Protein AF-A0A7W6BIZ6-F1 (afdb_monomer_lite)

Organism: NCBI:txid870476

pLDDT: mean 84.57, std 15.05, range [41.12, 96.94]

Foldseek 3Di:
DDDDPPPPDDLVVQLVVLLVVLLVVLLVVLLVVLLVVLCVVCPPPQKDFLVNLLVVLLVSLLVSLLCLQQVVLVVLLVCVLVVNHAFDAADPDDADPDSNRRSNVRSVVRSCVLSVVSNVVSVVVVDGIDGSVVSSVVSSVSSSVSSNVRNSVSSNNSSNDDDDPPPPPPD

Radius of gyration: 20.03 Å; chains: 1; bounding box: 59×44×64 Å

Sequence (171 aa):
MNGSGFDRPSATARACSYILRETAISMVINMAITAGFYWLAFGGLPEVSAQGLGRDCIPQSFMIALMSAWIPSLIARKNIGKGTTPPARPKAFRVPSNLFLRALTIALPAMVLFTGLAVGMLTLIGQPAFAFATGLALKLAFGALVAACVTPLALWIALSGPRGKRTETHV

Structure (mmCIF, N/CA/C/O backbone):
data_AF-A0A7W6BIZ6-F1
#
_entry.id   AF-A0A7W6BIZ6-F1
#
loop_
_atom_site.group_PDB
_atom_site.id
_atom_site.type_symbol
_atom_site.label_atom_id
_atom_site.label_alt_id
_atom_site.label_comp_id
_atom_site.label_asym_id
_atom_site.label_entity_id
_atom_site.label_seq_id
_atom_site.pdbx_PDB_ins_code
_atom_site.Cartn_x
_atom_site.Cartn_y
_atom_site.Cartn_z
_atom_site.occupancy
_atom_site.B_iso_or_equiv
_atom_site.auth_seq_id
_atom_site.auth_comp_id
_atom_site.auth_asym_id
_atom_site.auth_atom_id
_atom_site.pdbx_PDB_model_num
ATOM 1 N N . MET A 1 1 ? -16.197 -30.315 40.999 1.00 49.47 1 MET A N 1
ATOM 2 C CA . MET A 1 1 ? -15.043 -29.956 40.147 1.00 49.47 1 MET A CA 1
ATOM 3 C C . MET A 1 1 ? -15.550 -29.839 38.712 1.00 49.47 1 MET A C 1
ATOM 5 O O . MET A 1 1 ? -15.638 -30.844 38.030 1.00 49.47 1 MET A O 1
ATOM 9 N N . ASN A 1 2 ? -15.960 -28.637 38.294 1.00 44.19 2 ASN A N 1
ATOM 10 C CA . ASN A 1 2 ? -16.308 -28.293 36.905 1.00 44.19 2 ASN A CA 1
ATOM 11 C C . ASN A 1 2 ? -15.209 -27.317 36.458 1.00 44.19 2 ASN A C 1
ATOM 13 O O . ASN A 1 2 ? -14.957 -26.352 37.167 1.00 44.19 2 ASN A O 1
ATOM 17 N N . GLY A 1 3 ? -14.434 -27.521 35.400 1.00 48.44 3 GLY A N 1
ATOM 18 C CA . GLY A 1 3 ? -14.806 -28.044 34.093 1.00 48.44 3 GLY A CA 1
ATOM 19 C C . GLY A 1 3 ? -14.474 -26.939 33.086 1.00 48.44 3 GLY A C 1
ATOM 20 O O . GLY A 1 3 ? -15.282 -26.044 32.870 1.00 48.44 3 GLY A O 1
ATOM 21 N N . SER A 1 4 ? -13.239 -26.968 32.570 1.00 51.22 4 SER A N 1
ATOM 22 C CA . SER A 1 4 ? -12.741 -26.209 31.410 1.00 51.22 4 SER A CA 1
ATOM 23 C C . SER A 1 4 ? -13.091 -24.713 31.349 1.00 51.22 4 SER A C 1
ATOM 25 O O . SER A 1 4 ? -13.880 -24.272 30.511 1.00 51.22 4 SER A O 1
ATOM 27 N N . GLY A 1 5 ? -12.403 -23.904 32.157 1.00 49.66 5 GLY A N 1
ATOM 28 C CA . GLY A 1 5 ? -12.141 -22.509 31.808 1.00 49.66 5 GLY A CA 1
ATOM 29 C C . GLY A 1 5 ? -11.185 -22.467 30.617 1.00 49.66 5 GLY A C 1
ATOM 30 O O . GLY A 1 5 ? -9.999 -22.234 30.792 1.00 49.66 5 GLY A O 1
ATOM 31 N N . PHE A 1 6 ? -11.679 -22.786 29.418 1.00 57.41 6 PHE A N 1
ATOM 32 C CA . PHE A 1 6 ? -10.916 -22.626 28.186 1.00 57.41 6 PHE A CA 1
ATOM 33 C C . PHE A 1 6 ? -10.554 -21.144 28.073 1.00 57.41 6 PHE A C 1
ATOM 35 O O . PHE A 1 6 ? -11.448 -20.301 27.941 1.00 57.41 6 PHE A O 1
ATOM 42 N N . ASP A 1 7 ? -9.260 -20.854 28.212 1.00 59.81 7 ASP A N 1
ATOM 43 C CA . ASP A 1 7 ? -8.647 -19.531 28.164 1.00 59.81 7 ASP A CA 1
ATOM 44 C C . ASP A 1 7 ? -9.193 -18.740 26.977 1.00 59.81 7 ASP A C 1
ATOM 46 O O . ASP A 1 7 ? -8.748 -18.873 25.834 1.00 59.81 7 ASP A O 1
ATOM 50 N N . ARG A 1 8 ? -10.201 -17.898 27.226 1.00 64.62 8 ARG A N 1
ATOM 51 C CA . ARG A 1 8 ? -10.650 -16.957 26.207 1.00 64.62 8 ARG A CA 1
ATOM 52 C C . ARG A 1 8 ? -9.480 -16.005 25.980 1.00 64.62 8 ARG A C 1
ATOM 54 O O . ARG A 1 8 ? -9.102 -15.313 26.928 1.00 64.62 8 ARG A O 1
ATOM 61 N N . PRO A 1 9 ? -8.929 -15.915 24.756 1.00 67.06 9 PRO A N 1
ATOM 62 C CA . PRO A 1 9 ? -7.793 -15.049 24.500 1.00 67.06 9 PRO A CA 1
ATOM 63 C C . PRO A 1 9 ? -8.097 -13.625 24.971 1.00 67.06 9 PRO A C 1
ATOM 65 O O . PRO A 1 9 ? -9.207 -13.095 24.779 1.00 67.06 9 PRO A O 1
ATOM 68 N N . SER A 1 10 ? -7.100 -13.012 25.612 1.00 75.75 10 SER A N 1
ATOM 69 C CA . SER A 1 10 ? -7.191 -11.650 26.136 1.00 75.75 10 SER A CA 1
ATOM 70 C C . SER A 1 10 ? -7.690 -10.686 25.048 1.00 75.75 10 SER A C 1
ATOM 72 O O . SER A 1 10 ? -7.520 -10.924 23.848 1.00 75.75 10 SER A O 1
ATOM 74 N N . ALA A 1 11 ? -8.352 -9.590 25.435 1.00 71.62 11 ALA A N 1
ATOM 75 C CA . ALA A 1 11 ? -8.895 -8.624 24.470 1.00 71.62 11 ALA A CA 1
ATOM 76 C C . ALA A 1 11 ? -7.826 -8.132 23.469 1.00 71.62 11 ALA A C 1
ATOM 78 O O . ALA A 1 11 ? -8.117 -7.956 22.288 1.00 71.62 11 ALA A O 1
ATOM 79 N N . THR A 1 12 ? -6.578 -8.012 23.929 1.00 72.94 12 THR A N 1
ATOM 80 C CA . THR A 1 12 ? -5.407 -7.685 23.110 1.00 72.94 12 THR A CA 1
ATOM 81 C C . THR A 1 12 ? -5.085 -8.776 22.086 1.00 72.94 12 THR A C 1
ATOM 83 O O . THR A 1 12 ? -4.909 -8.465 20.914 1.00 72.94 12 THR A O 1
ATOM 86 N N . ALA A 1 13 ? -5.067 -10.054 22.481 1.00 78.56 13 ALA A N 1
ATOM 87 C CA . ALA A 1 13 ? -4.792 -11.165 21.565 1.00 78.56 13 ALA A CA 1
ATOM 88 C C . ALA A 1 13 ? -5.856 -11.282 20.455 1.00 78.56 13 ALA A C 1
ATOM 90 O O . ALA A 1 13 ? -5.530 -11.525 19.289 1.00 78.56 13 ALA A O 1
ATOM 91 N N . ARG A 1 14 ? -7.128 -11.025 20.793 1.00 80.69 14 ARG A N 1
ATOM 92 C CA . ARG A 1 14 ? -8.225 -10.952 19.812 1.00 80.69 14 ARG A CA 1
ATOM 93 C C . ARG A 1 14 ? -8.070 -9.772 18.850 1.00 80.69 14 ARG A C 1
ATOM 95 O O . ARG A 1 14 ? -8.290 -9.944 17.654 1.00 80.69 14 ARG A O 1
ATOM 102 N N . ALA A 1 15 ? -7.655 -8.604 19.344 1.00 79.88 15 ALA A N 1
ATOM 103 C CA . ALA A 1 15 ? -7.378 -7.440 18.503 1.00 79.88 15 ALA A CA 1
ATOM 104 C C . ALA A 1 15 ? -6.192 -7.682 17.553 1.00 79.88 15 ALA A C 1
ATOM 106 O O . ALA A 1 15 ? -6.307 -7.395 16.366 1.00 79.88 15 ALA A O 1
ATOM 107 N N . CYS A 1 16 ? -5.093 -8.277 18.029 1.00 85.44 16 CYS A N 1
ATOM 108 C CA . CYS A 1 16 ? -3.948 -8.625 17.181 1.00 85.44 16 CYS A CA 1
ATOM 109 C C . CYS A 1 16 ? -4.332 -9.620 16.081 1.00 85.44 16 CYS A C 1
ATOM 111 O O . CYS A 1 16 ? -4.015 -9.395 14.917 1.00 85.44 16 CYS A O 1
ATOM 113 N N . SER A 1 17 ? -5.069 -10.681 16.427 1.00 86.69 17 SER A N 1
ATOM 114 C CA . SER A 1 17 ? -5.524 -11.682 15.450 1.00 86.69 17 SER A CA 1
ATOM 115 C C . SER A 1 17 ? -6.433 -11.060 14.384 1.00 86.69 17 SER A C 1
ATOM 117 O O . SER A 1 17 ? -6.300 -11.355 13.198 1.00 86.69 17 SER A O 1
ATOM 119 N N . TYR A 1 18 ? -7.322 -10.148 14.793 1.00 87.19 18 TYR A N 1
ATOM 120 C CA . TYR A 1 18 ? -8.152 -9.372 13.873 1.00 87.19 18 TYR A CA 1
ATOM 121 C C . TYR A 1 18 ? -7.304 -8.494 12.943 1.00 87.19 18 TYR A C 1
ATOM 123 O O . TYR A 1 18 ? -7.493 -8.532 11.731 1.00 87.19 18 TYR A O 1
ATOM 131 N N . ILE A 1 19 ? -6.337 -7.749 13.488 1.00 89.38 19 ILE A N 1
ATOM 132 C CA . ILE A 1 19 ? -5.452 -6.880 12.703 1.00 89.38 19 ILE A CA 1
ATOM 133 C C . ILE A 1 19 ? -4.655 -7.687 11.677 1.00 89.38 19 ILE A C 1
ATOM 135 O O . ILE A 1 19 ? -4.586 -7.281 10.519 1.00 89.38 19 ILE A O 1
ATOM 139 N N . LEU A 1 20 ? -4.083 -8.827 12.072 1.00 91.62 20 LEU A N 1
ATOM 140 C CA . LEU A 1 20 ? -3.318 -9.693 11.173 1.00 91.62 20 LEU A CA 1
ATOM 141 C C . LEU A 1 20 ? -4.184 -10.218 10.026 1.00 91.62 20 LEU A C 1
ATOM 143 O O . LEU A 1 20 ? -3.775 -10.151 8.870 1.00 91.62 20 LEU A O 1
ATOM 147 N N . ARG A 1 21 ? -5.402 -10.676 10.334 1.00 92.25 21 ARG A N 1
ATOM 148 C CA . ARG A 1 21 ? -6.357 -11.150 9.327 1.00 92.25 21 ARG A CA 1
ATOM 149 C C . ARG A 1 21 ? -6.728 -10.052 8.332 1.00 92.25 21 ARG A C 1
ATOM 151 O O . ARG A 1 21 ? -6.640 -10.273 7.129 1.00 92.25 21 ARG A O 1
ATOM 158 N N . GLU A 1 22 ? -7.116 -8.874 8.813 1.00 91.56 22 GLU A N 1
ATOM 159 C CA . GLU A 1 22 ? -7.483 -7.754 7.936 1.00 91.56 22 GLU A CA 1
ATOM 160 C C . GLU A 1 22 ? -6.276 -7.229 7.137 1.00 91.56 22 GLU A C 1
ATOM 162 O O . GLU A 1 22 ? -6.424 -6.836 5.982 1.00 91.56 22 GLU A O 1
ATOM 167 N N . THR A 1 23 ? -5.068 -7.286 7.707 1.00 93.12 23 THR A N 1
ATOM 168 C CA . THR A 1 23 ? -3.823 -6.940 7.000 1.00 93.12 23 THR A CA 1
ATOM 169 C C . THR A 1 23 ? -3.542 -7.921 5.867 1.00 93.12 23 THR A C 1
ATOM 171 O O . THR A 1 23 ? -3.291 -7.484 4.749 1.00 93.12 23 THR A O 1
ATOM 174 N N . ALA A 1 24 ? -3.658 -9.230 6.109 1.00 94.94 24 ALA A N 1
ATOM 175 C CA . ALA A 1 24 ? -3.469 -10.244 5.073 1.00 94.94 24 ALA A CA 1
ATOM 176 C C . ALA A 1 24 ? -4.487 -10.091 3.930 1.00 94.94 24 ALA A C 1
ATOM 178 O O . ALA A 1 24 ? -4.113 -10.119 2.759 1.00 94.94 24 ALA A O 1
ATOM 179 N N . ILE A 1 25 ? -5.762 -9.853 4.260 1.00 93.75 25 ILE A N 1
ATOM 180 C CA . ILE A 1 25 ? -6.812 -9.587 3.264 1.00 93.75 25 ILE A CA 1
ATOM 181 C C . ILE A 1 25 ? -6.471 -8.330 2.449 1.00 93.75 25 ILE A C 1
ATOM 183 O O . ILE A 1 25 ? -6.532 -8.356 1.221 1.00 93.75 25 ILE A O 1
ATOM 187 N N . SER A 1 26 ? -6.062 -7.249 3.118 1.00 93.12 26 SER A N 1
ATOM 188 C CA . SER A 1 26 ? -5.654 -5.998 2.469 1.00 93.12 26 SER A CA 1
ATOM 189 C C . SER A 1 26 ? -4.471 -6.202 1.519 1.00 93.12 26 SER A C 1
ATOM 191 O O . SER A 1 26 ? -4.502 -5.711 0.391 1.00 93.12 26 SER A O 1
ATOM 193 N N . MET A 1 27 ? -3.451 -6.967 1.924 1.00 95.44 27 MET A N 1
ATOM 194 C CA . MET A 1 27 ? -2.303 -7.291 1.071 1.00 95.44 27 MET A CA 1
ATOM 195 C C . MET A 1 27 ? -2.743 -8.016 -0.202 1.00 95.44 27 MET A C 1
ATOM 197 O O . MET A 1 27 ? -2.389 -7.583 -1.295 1.00 95.44 27 MET A O 1
ATOM 201 N N . VAL A 1 28 ? -3.564 -9.064 -0.075 1.00 96.50 28 VAL A N 1
ATOM 202 C CA . VAL A 1 28 ? -4.048 -9.848 -1.223 1.00 96.50 28 VAL A CA 1
ATOM 203 C C . VAL A 1 28 ? -4.861 -8.981 -2.188 1.00 96.50 28 VAL A C 1
ATOM 205 O O . VAL A 1 28 ? -4.628 -9.025 -3.395 1.00 96.50 28 VAL A O 1
ATOM 208 N N . ILE A 1 29 ? -5.773 -8.150 -1.673 1.00 94.31 29 ILE A N 1
ATOM 209 C CA . ILE A 1 29 ? -6.589 -7.252 -2.503 1.00 94.31 29 ILE A CA 1
ATOM 210 C C . ILE A 1 29 ? -5.705 -6.234 -3.235 1.00 94.31 29 ILE A C 1
ATOM 212 O O . ILE A 1 29 ? -5.839 -6.063 -4.446 1.00 94.31 29 ILE A O 1
ATOM 216 N N . ASN A 1 30 ? -4.774 -5.580 -2.534 1.00 93.88 30 ASN A N 1
ATOM 217 C CA . ASN A 1 30 ? -3.894 -4.585 -3.150 1.00 93.88 30 ASN A CA 1
ATOM 218 C C . ASN A 1 30 ? -2.923 -5.210 -4.161 1.00 93.88 30 ASN A C 1
ATOM 220 O O . ASN A 1 30 ? -2.630 -4.581 -5.178 1.00 93.88 30 ASN A O 1
ATOM 224 N N . MET A 1 31 ? -2.466 -6.445 -3.936 1.00 94.81 31 MET A N 1
ATOM 225 C CA . MET A 1 31 ? -1.679 -7.205 -4.911 1.00 94.81 31 MET A CA 1
ATOM 226 C C . MET A 1 31 ? -2.487 -7.498 -6.178 1.00 94.81 31 MET A C 1
ATOM 228 O O . MET A 1 31 ? -2.005 -7.234 -7.275 1.00 94.81 31 MET A O 1
ATOM 232 N N . ALA A 1 32 ? -3.727 -7.977 -6.047 1.00 96.56 32 ALA A N 1
ATOM 233 C CA . ALA A 1 32 ? -4.591 -8.252 -7.195 1.00 96.56 32 ALA A CA 1
ATOM 234 C C . ALA A 1 32 ? -4.887 -6.982 -8.012 1.00 96.56 32 ALA A C 1
ATOM 236 O O . ALA A 1 32 ? -4.748 -6.980 -9.235 1.00 96.56 32 ALA A O 1
ATOM 237 N N . ILE A 1 33 ? -5.217 -5.877 -7.334 1.00 94.19 33 ILE A N 1
ATOM 238 C CA . ILE A 1 33 ? -5.438 -4.572 -7.973 1.00 94.19 33 ILE A CA 1
ATOM 239 C C . ILE A 1 33 ? -4.158 -4.086 -8.667 1.00 94.19 33 ILE A C 1
ATOM 241 O O . ILE A 1 33 ? -4.206 -3.650 -9.816 1.00 94.19 33 ILE A O 1
ATOM 245 N N . THR A 1 34 ? -3.006 -4.210 -8.003 1.00 94.56 34 THR A N 1
ATOM 246 C CA . THR A 1 34 ? -1.698 -3.848 -8.569 1.00 94.56 34 THR A CA 1
ATOM 247 C C . THR A 1 34 ? -1.380 -4.657 -9.823 1.00 94.56 34 THR A C 1
ATOM 249 O O . THR A 1 34 ? -0.944 -4.073 -10.811 1.00 94.56 34 THR A O 1
ATOM 252 N N . ALA A 1 35 ? -1.613 -5.974 -9.816 1.00 95.62 35 ALA A N 1
ATOM 253 C CA . ALA A 1 35 ? -1.422 -6.816 -10.996 1.00 95.62 35 ALA A CA 1
ATOM 254 C C . ALA A 1 35 ? -2.305 -6.356 -12.161 1.00 95.62 35 ALA A C 1
ATOM 256 O O . ALA A 1 35 ? -1.811 -6.211 -13.276 1.00 95.62 35 ALA A O 1
ATOM 257 N N . GLY A 1 36 ? -3.584 -6.076 -11.889 1.00 95.38 36 GLY A N 1
ATOM 258 C CA . GLY A 1 36 ? -4.524 -5.573 -12.888 1.00 95.38 36 GLY A CA 1
ATOM 259 C C . GLY A 1 36 ? -4.061 -4.256 -13.511 1.00 95.38 36 GLY A C 1
ATOM 260 O O . GLY A 1 36 ? -3.939 -4.165 -14.728 1.00 95.38 36 GLY A O 1
ATOM 261 N N . PHE A 1 37 ? -3.724 -3.253 -12.694 1.00 94.06 37 PHE A N 1
ATOM 262 C CA . PHE A 1 37 ? -3.226 -1.968 -13.200 1.00 94.06 37 PHE A CA 1
ATOM 263 C C . PHE A 1 37 ? -1.879 -2.086 -13.910 1.00 94.06 37 PHE A C 1
ATOM 265 O O . PHE A 1 37 ? -1.667 -1.424 -14.921 1.00 94.06 37 PHE A O 1
ATOM 272 N N . TYR A 1 38 ? -0.976 -2.938 -13.423 1.00 94.56 38 TYR A N 1
ATOM 273 C CA . TYR A 1 38 ? 0.298 -3.185 -14.090 1.00 94.56 38 TYR A CA 1
ATOM 274 C C . TYR A 1 38 ? 0.095 -3.789 -15.479 1.00 94.56 38 TYR A C 1
ATOM 276 O O . TYR A 1 38 ? 0.688 -3.317 -16.445 1.00 94.56 38 TYR A O 1
ATOM 284 N N . TRP A 1 39 ? -0.776 -4.792 -15.590 1.00 95.56 39 TRP A N 1
ATOM 285 C CA . TRP A 1 39 ? -1.112 -5.404 -16.868 1.00 95.56 39 TRP A CA 1
ATOM 286 C C . TRP A 1 39 ? -1.813 -4.419 -17.810 1.00 95.56 39 TRP A C 1
ATOM 288 O O .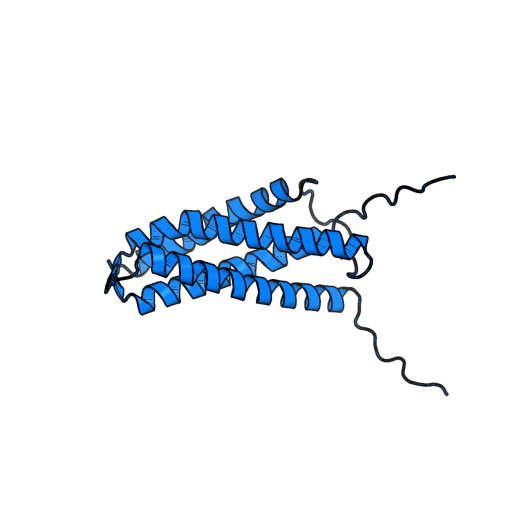 TRP A 1 39 ? -1.499 -4.390 -18.990 1.00 95.56 39 TRP A O 1
ATOM 298 N N . LEU A 1 40 ? -2.698 -3.556 -17.306 1.00 94.44 40 LEU A N 1
ATOM 299 C CA . LEU A 1 40 ? -3.332 -2.517 -18.127 1.00 94.44 40 LEU A CA 1
ATOM 300 C C . LEU A 1 40 ? -2.338 -1.451 -18.612 1.00 94.44 40 LEU A C 1
ATOM 302 O O . LEU A 1 40 ? -2.457 -0.976 -19.736 1.00 94.44 40 LEU A O 1
ATOM 306 N N . ALA A 1 41 ? -1.370 -1.064 -17.778 1.00 92.56 41 ALA A N 1
ATOM 307 C CA . ALA A 1 41 ? -0.411 -0.009 -18.101 1.00 92.56 41 ALA A CA 1
ATOM 308 C C . ALA A 1 41 ? 0.754 -0.489 -18.981 1.00 92.56 41 ALA A C 1
ATOM 310 O O . ALA A 1 41 ? 1.272 0.283 -19.785 1.00 92.56 41 ALA A O 1
ATOM 311 N N . PHE A 1 42 ? 1.186 -1.741 -18.811 1.00 93.19 42 PHE A N 1
ATOM 312 C CA . PHE A 1 42 ? 2.397 -2.279 -19.441 1.00 93.19 42 PHE A CA 1
ATOM 313 C C . PHE A 1 42 ? 2.167 -3.570 -20.234 1.00 93.19 42 PHE A C 1
ATOM 315 O O . PHE A 1 42 ? 3.120 -4.155 -20.747 1.00 93.19 42 PHE A O 1
ATOM 322 N N . GLY A 1 43 ? 0.927 -4.053 -20.319 1.00 91.94 43 GLY A N 1
ATOM 323 C CA . GLY A 1 43 ? 0.585 -5.270 -21.045 1.00 91.94 43 GLY A CA 1
ATOM 324 C C . GLY A 1 43 ? 0.994 -5.180 -22.511 1.00 91.94 43 GLY A C 1
ATOM 325 O O . GLY A 1 43 ? 0.747 -4.180 -23.180 1.00 91.94 43 GLY A O 1
ATOM 326 N N . GLY A 1 44 ? 1.648 -6.232 -23.002 1.00 91.06 44 GLY A N 1
ATOM 327 C CA . GLY A 1 44 ? 2.172 -6.294 -24.369 1.00 91.06 44 GLY A CA 1
ATOM 328 C C . GLY A 1 44 ? 3.593 -5.748 -24.534 1.00 91.06 44 GLY A C 1
ATOM 329 O O . GLY A 1 44 ? 4.172 -5.928 -25.602 1.00 91.06 44 GLY A O 1
ATOM 330 N N . LEU A 1 45 ? 4.187 -5.147 -23.497 1.00 92.12 45 LEU A N 1
ATOM 331 C CA . LEU A 1 45 ? 5.598 -4.769 -23.511 1.00 92.12 45 LEU A CA 1
ATOM 332 C C . LEU A 1 45 ? 6.473 -5.927 -22.999 1.00 92.12 45 LEU A C 1
ATOM 334 O O . LEU A 1 45 ? 6.169 -6.496 -21.948 1.00 92.12 45 LEU A O 1
ATOM 338 N N . PRO A 1 46 ? 7.579 -6.271 -23.686 1.00 90.88 46 PRO A N 1
ATOM 339 C CA . PRO A 1 46 ? 8.527 -7.270 -23.186 1.00 90.88 46 PRO A CA 1
ATOM 340 C C . PRO A 1 46 ? 9.299 -6.752 -21.962 1.00 90.88 46 PRO A C 1
ATOM 342 O O . PRO A 1 46 ? 9.621 -7.510 -21.041 1.00 90.88 46 PRO A O 1
ATOM 345 N N . GLU A 1 47 ? 9.545 -5.442 -21.931 1.00 94.50 47 GLU A N 1
ATOM 346 C CA . GLU A 1 47 ? 10.289 -4.751 -20.887 1.00 94.50 47 GLU A CA 1
ATOM 347 C C . GLU A 1 47 ? 9.579 -3.470 -20.462 1.00 94.50 47 GLU A C 1
ATOM 349 O O . GLU A 1 47 ? 8.922 -2.792 -21.254 1.00 94.50 47 GLU A O 1
ATOM 354 N N . VAL A 1 48 ? 9.742 -3.121 -19.190 1.00 94.81 48 VAL A N 1
ATOM 355 C CA . VAL A 1 48 ? 9.172 -1.922 -18.587 1.00 94.81 48 VAL A CA 1
ATOM 356 C C . VAL A 1 48 ? 10.290 -1.022 -18.096 1.00 94.81 48 VAL A C 1
ATOM 358 O O . VAL A 1 48 ? 11.164 -1.451 -17.342 1.00 94.81 48 VAL A O 1
ATOM 361 N N . SER A 1 49 ? 10.249 0.246 -18.504 1.00 95.75 49 SER A N 1
ATOM 362 C CA . SER A 1 49 ? 11.245 1.230 -18.084 1.00 95.75 49 SER A CA 1
ATOM 363 C C . SER A 1 49 ? 11.202 1.469 -16.573 1.00 95.75 49 SER A C 1
ATOM 365 O O . SER A 1 49 ? 10.130 1.586 -15.970 1.00 95.75 49 SER A O 1
ATOM 367 N N . ALA A 1 50 ? 12.376 1.620 -15.959 1.00 93.69 50 ALA A N 1
ATOM 368 C CA . ALA A 1 50 ? 12.500 1.955 -14.543 1.00 93.69 50 ALA A CA 1
ATOM 369 C C . ALA A 1 50 ? 11.818 3.293 -14.215 1.00 93.69 50 ALA A C 1
ATOM 371 O O . ALA A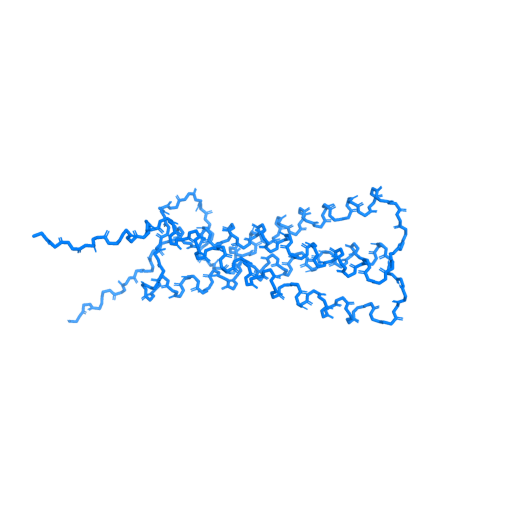 1 50 ? 11.184 3.438 -13.171 1.00 93.69 50 ALA A O 1
ATOM 372 N N . GLN A 1 51 ? 11.878 4.258 -15.141 1.00 92.75 51 GLN A N 1
ATOM 373 C CA . GLN A 1 51 ? 11.195 5.543 -14.999 1.00 92.75 51 GLN A CA 1
ATOM 374 C C . GLN A 1 51 ? 9.667 5.391 -15.030 1.00 92.75 51 GLN A C 1
ATOM 376 O O . GLN A 1 51 ? 8.979 6.033 -14.237 1.00 92.75 51 GLN A O 1
ATOM 381 N N . GLY A 1 52 ? 9.130 4.543 -15.914 1.00 91.56 52 GLY A N 1
ATOM 382 C CA . GLY A 1 52 ? 7.701 4.229 -15.954 1.00 91.56 52 GLY A CA 1
ATOM 383 C C . GLY A 1 52 ? 7.229 3.561 -14.663 1.00 91.56 52 GLY A C 1
ATOM 384 O O . GLY A 1 52 ? 6.210 3.960 -14.103 1.00 91.56 52 GLY A O 1
ATOM 385 N N . LEU A 1 53 ? 8.022 2.619 -14.141 1.00 91.94 53 LEU A N 1
ATOM 386 C CA . LEU A 1 53 ? 7.784 1.986 -12.842 1.00 91.94 53 LEU A CA 1
ATOM 387 C C . LEU A 1 53 ? 7.766 3.023 -11.708 1.00 91.94 53 LEU A C 1
ATOM 389 O O . LEU A 1 53 ? 6.816 3.071 -10.933 1.00 91.94 53 LEU A O 1
ATOM 393 N N . GLY A 1 54 ? 8.780 3.892 -11.650 1.00 92.25 54 GLY A N 1
ATOM 394 C CA . GLY A 1 54 ? 8.922 4.908 -10.606 1.00 92.25 54 GLY A CA 1
ATOM 395 C C . GLY A 1 54 ? 7.830 5.980 -10.628 1.00 92.25 54 GLY A C 1
ATOM 396 O O . GLY A 1 54 ? 7.369 6.401 -9.569 1.00 92.25 54 GLY A O 1
ATOM 397 N N . ARG A 1 55 ? 7.370 6.406 -11.814 1.00 92.12 55 ARG A N 1
ATOM 398 C CA . ARG A 1 55 ? 6.252 7.359 -11.937 1.00 92.12 55 ARG A CA 1
ATOM 399 C C . ARG A 1 55 ? 4.938 6.761 -11.444 1.00 92.12 55 ARG A C 1
ATOM 401 O O . ARG A 1 55 ? 4.167 7.467 -10.801 1.00 92.12 55 ARG A O 1
ATOM 408 N N . ASP A 1 56 ? 4.703 5.479 -11.707 1.00 92.69 56 ASP A N 1
ATOM 409 C CA . ASP A 1 56 ? 3.504 4.784 -11.236 1.00 92.69 56 ASP A CA 1
ATOM 410 C C . ASP A 1 56 ? 3.499 4.564 -9.714 1.00 92.69 56 ASP A C 1
ATOM 412 O O . ASP A 1 56 ? 2.435 4.602 -9.094 1.00 92.69 56 ASP A O 1
ATOM 416 N N . CYS A 1 57 ? 4.675 4.452 -9.082 1.00 91.75 57 CYS A N 1
ATOM 417 C CA . CYS A 1 57 ? 4.778 4.311 -7.628 1.00 91.75 57 CYS A CA 1
ATOM 418 C C . CYS A 1 57 ? 4.069 5.438 -6.862 1.00 91.75 57 CYS A C 1
ATOM 420 O O . CYS A 1 57 ? 3.583 5.181 -5.764 1.00 91.75 57 CYS A O 1
ATOM 422 N N . ILE A 1 58 ? 3.971 6.656 -7.413 1.00 93.88 58 ILE A N 1
ATOM 423 C CA . ILE A 1 58 ? 3.289 7.784 -6.755 1.00 93.88 58 ILE A CA 1
ATOM 424 C C . ILE A 1 58 ? 1.785 7.500 -6.586 1.00 93.88 58 ILE A C 1
ATOM 426 O O . ILE A 1 58 ? 1.337 7.342 -5.442 1.00 93.88 58 ILE A O 1
ATOM 430 N N . PRO A 1 59 ? 0.981 7.412 -7.672 1.00 93.62 59 PRO A N 1
ATOM 431 C CA . PRO A 1 59 ? -0.444 7.134 -7.544 1.00 93.62 59 PRO A CA 1
ATOM 432 C C . PRO A 1 59 ? -0.699 5.763 -6.909 1.00 93.62 59 PRO A C 1
ATOM 434 O O . PRO A 1 59 ? -1.630 5.640 -6.113 1.00 93.62 59 PRO A O 1
ATOM 437 N N . GLN A 1 60 ? 0.145 4.758 -7.173 1.00 93.50 60 GLN A N 1
ATOM 438 C CA . GLN A 1 60 ? 0.012 3.433 -6.570 1.00 93.50 60 GLN A CA 1
ATOM 439 C C . GLN A 1 60 ? 0.172 3.479 -5.042 1.00 93.50 60 GLN A C 1
ATOM 441 O O . GLN A 1 60 ? -0.704 2.997 -4.323 1.00 93.50 60 GLN A O 1
ATOM 446 N N . SER A 1 61 ? 1.248 4.084 -4.521 1.00 93.75 61 SER A N 1
ATOM 447 C CA . SER A 1 61 ? 1.497 4.161 -3.071 1.00 93.75 61 SER A CA 1
ATOM 448 C C . SER A 1 61 ? 0.392 4.921 -2.356 1.00 93.75 61 SER A C 1
ATOM 450 O O . SER A 1 61 ? -0.067 4.497 -1.296 1.00 93.75 61 SER A O 1
ATOM 452 N N . PHE A 1 62 ? -0.054 6.032 -2.948 1.00 96.00 62 PHE A N 1
ATOM 453 C CA . PHE A 1 62 ? -1.150 6.823 -2.407 1.00 96.00 62 PHE A CA 1
ATOM 454 C C . PHE A 1 62 ? -2.437 6.005 -2.310 1.00 96.00 62 PHE A C 1
ATOM 456 O O . PHE A 1 62 ? -3.038 5.925 -1.238 1.00 96.00 62 PHE A O 1
ATOM 463 N N . MET A 1 63 ? -2.839 5.365 -3.411 1.00 95.38 63 MET A N 1
ATOM 464 C CA . MET A 1 63 ? -4.082 4.599 -3.472 1.00 95.38 63 MET A CA 1
ATOM 465 C C . MET A 1 63 ? -4.054 3.390 -2.540 1.00 95.38 63 MET A C 1
ATOM 467 O O . MET A 1 63 ? -5.011 3.187 -1.791 1.00 95.38 63 MET A O 1
ATOM 471 N N . ILE A 1 64 ? -2.956 2.629 -2.519 1.00 94.56 64 ILE A N 1
ATOM 472 C CA . ILE A 1 64 ? -2.809 1.476 -1.624 1.00 94.56 64 ILE A CA 1
ATOM 473 C C . ILE A 1 64 ? -2.863 1.927 -0.166 1.00 94.56 64 ILE A C 1
ATOM 475 O O . ILE A 1 64 ? -3.605 1.341 0.623 1.00 94.56 64 ILE A O 1
ATOM 479 N N . ALA A 1 65 ? -2.131 2.981 0.207 1.00 94.62 65 ALA A N 1
ATOM 480 C CA . ALA A 1 65 ? -2.132 3.478 1.578 1.00 94.62 65 ALA A CA 1
ATOM 481 C C . ALA A 1 65 ? -3.514 4.012 1.992 1.00 94.62 65 ALA A C 1
ATOM 483 O O . ALA A 1 65 ? -3.994 3.708 3.086 1.00 94.62 65 ALA A O 1
ATOM 484 N N . LEU A 1 66 ? -4.191 4.750 1.107 1.00 94.62 66 LEU A N 1
ATOM 485 C CA . LEU A 1 66 ? -5.531 5.276 1.355 1.00 94.62 66 LEU A CA 1
ATOM 486 C C . LEU A 1 66 ? -6.552 4.148 1.539 1.00 94.62 66 LEU A C 1
ATOM 488 O O . LEU A 1 66 ? -7.289 4.151 2.524 1.00 94.62 66 LEU A O 1
ATOM 492 N N . MET A 1 67 ? -6.579 3.167 0.634 1.00 93.62 67 MET A N 1
ATOM 493 C CA . MET 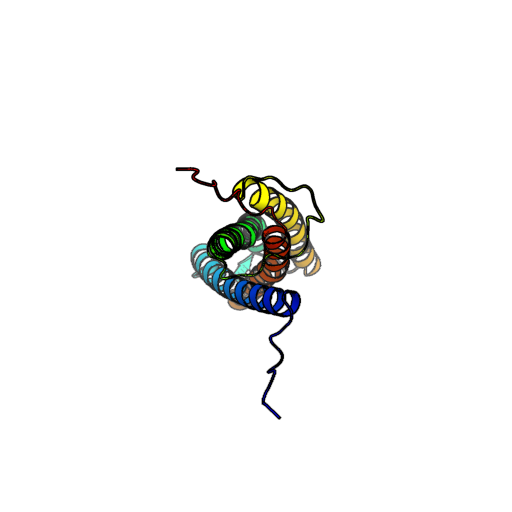A 1 67 ? -7.502 2.028 0.705 1.00 93.62 67 MET A CA 1
ATOM 494 C C . MET A 1 67 ? -7.229 1.152 1.930 1.00 93.62 67 MET A C 1
ATOM 496 O O . MET A 1 67 ? -8.164 0.805 2.656 1.00 93.62 67 MET A O 1
ATOM 500 N N . SER A 1 68 ? -5.952 0.877 2.213 1.00 91.62 68 SER A N 1
ATOM 501 C CA . SER A 1 68 ? -5.497 0.109 3.381 1.00 91.62 68 SER A CA 1
ATOM 502 C C . SER A 1 68 ? -5.838 0.790 4.706 1.00 91.62 68 SER A C 1
ATOM 504 O O . SER A 1 68 ? -6.069 0.120 5.711 1.00 91.62 68 SER A O 1
ATOM 506 N N . ALA A 1 69 ? -5.895 2.123 4.731 1.00 91.31 69 ALA A N 1
ATOM 507 C CA . ALA A 1 69 ? -6.283 2.865 5.920 1.00 91.31 69 ALA A CA 1
ATOM 508 C C . ALA A 1 69 ? -7.803 3.033 6.045 1.00 91.31 69 ALA A C 1
ATOM 510 O O . ALA A 1 69 ? -8.345 2.940 7.150 1.00 91.31 69 ALA A O 1
ATOM 511 N N . TRP A 1 70 ? -8.506 3.298 4.943 1.00 91.50 70 TRP A N 1
ATOM 512 C CA . TRP A 1 70 ? -9.905 3.720 4.972 1.00 91.50 70 TRP A CA 1
ATOM 513 C C . TRP A 1 70 ? -10.881 2.554 5.131 1.00 91.50 70 TRP A C 1
ATOM 515 O O . TRP A 1 70 ? -11.697 2.568 6.059 1.00 91.50 70 TRP A O 1
ATOM 525 N N . ILE A 1 71 ? -10.784 1.532 4.273 1.00 91.25 71 ILE A N 1
ATOM 526 C CA . ILE A 1 71 ? -11.753 0.426 4.233 1.00 91.25 71 ILE A CA 1
ATOM 527 C C . ILE A 1 71 ? -11.723 -0.394 5.533 1.00 91.25 71 ILE A C 1
ATOM 529 O O . ILE A 1 71 ? -12.778 -0.539 6.163 1.00 91.25 71 ILE A O 1
ATOM 533 N N . PRO A 1 72 ? -10.554 -0.842 6.035 1.00 86.38 72 PRO A N 1
ATOM 534 C CA . PRO A 1 72 ? -10.501 -1.605 7.279 1.00 86.38 72 PRO A CA 1
ATOM 535 C C . PRO A 1 72 ? -10.945 -0.773 8.489 1.00 86.38 72 PRO A C 1
ATOM 537 O O . PRO A 1 72 ? -11.587 -1.298 9.397 1.00 86.38 72 PRO A O 1
ATOM 540 N N . SER A 1 73 ? -10.689 0.543 8.490 1.00 86.75 73 SER A N 1
ATOM 541 C CA . SER A 1 73 ? -11.162 1.445 9.552 1.00 86.75 73 SER A CA 1
ATOM 542 C C . SER A 1 73 ? -12.687 1.599 9.564 1.00 86.75 73 SER A C 1
ATOM 544 O O . SER A 1 73 ? -13.286 1.664 10.641 1.00 86.75 73 SER A O 1
ATOM 546 N N . LEU A 1 74 ? -13.334 1.640 8.392 1.00 87.38 74 LEU A N 1
ATOM 547 C CA . LEU A 1 74 ? -14.798 1.656 8.281 1.00 87.38 74 LEU A CA 1
ATOM 548 C C . LEU A 1 74 ? -15.408 0.363 8.831 1.00 87.38 74 LEU A C 1
ATOM 550 O O . LEU A 1 74 ? -16.337 0.412 9.642 1.00 87.38 74 LEU A O 1
ATOM 554 N N . ILE A 1 75 ? -14.853 -0.784 8.429 1.00 86.62 75 ILE A N 1
ATOM 555 C CA . ILE A 1 75 ? -15.292 -2.107 8.888 1.00 86.62 75 ILE A CA 1
ATOM 556 C C . ILE A 1 75 ? -15.091 -2.233 10.402 1.00 86.62 75 ILE A C 1
ATOM 558 O O . ILE A 1 75 ? -16.028 -2.587 11.118 1.00 86.62 75 ILE A O 1
ATOM 562 N N . ALA A 1 76 ? -13.918 -1.853 10.914 1.00 86.19 76 ALA A N 1
ATOM 563 C CA . ALA A 1 76 ? -13.614 -1.880 12.341 1.00 86.19 76 ALA A CA 1
ATOM 564 C C . ALA A 1 76 ? -14.586 -1.009 13.150 1.00 86.19 76 ALA A C 1
ATOM 566 O O . ALA A 1 76 ? -15.132 -1.464 14.155 1.00 86.19 76 ALA A O 1
ATOM 567 N N . ARG A 1 77 ? -14.882 0.217 12.696 1.00 82.94 77 ARG A N 1
ATOM 568 C CA . ARG A 1 77 ? -15.843 1.105 13.373 1.00 82.94 77 ARG A CA 1
ATOM 569 C C . ARG A 1 77 ? -17.251 0.509 13.400 1.00 82.94 77 ARG A C 1
ATOM 571 O O . ARG A 1 77 ? -17.915 0.564 14.436 1.00 82.94 77 ARG A O 1
ATOM 578 N N . LYS A 1 78 ? -17.697 -0.079 12.286 1.00 84.25 78 LYS A N 1
ATOM 579 C CA . LYS A 1 78 ? -18.992 -0.770 12.194 1.00 84.25 78 LYS A CA 1
ATOM 580 C C . LYS A 1 78 ? -19.055 -1.961 13.154 1.00 84.25 78 LYS A C 1
ATOM 582 O O . LYS A 1 78 ? -20.054 -2.126 13.848 1.00 84.25 78 LYS A O 1
ATOM 587 N N . ASN A 1 79 ? -17.987 -2.749 13.239 1.00 82.69 79 ASN A N 1
ATOM 588 C CA . ASN A 1 79 ? -17.909 -3.924 14.107 1.00 82.69 79 ASN A CA 1
ATOM 589 C C . ASN A 1 79 ? -17.847 -3.561 15.600 1.00 82.69 79 ASN A C 1
ATOM 591 O O . ASN A 1 79 ? -18.493 -4.218 16.416 1.00 82.69 79 ASN A O 1
ATOM 595 N N . ILE A 1 80 ? -17.155 -2.475 15.964 1.00 80.38 80 ILE A N 1
ATOM 596 C CA . ILE A 1 80 ? -17.184 -1.931 17.333 1.00 80.38 80 ILE A CA 1
ATOM 597 C C . ILE A 1 80 ? -18.608 -1.502 17.705 1.00 80.38 80 ILE A C 1
ATOM 599 O O . ILE A 1 80 ? -19.077 -1.830 18.792 1.00 80.38 80 ILE A O 1
ATOM 603 N N . GLY A 1 81 ? -19.319 -0.813 16.804 1.00 75.69 81 GLY A N 1
ATOM 604 C CA . GLY A 1 81 ? -20.711 -0.405 17.031 1.00 75.69 81 GLY A CA 1
ATOM 605 C C . GLY A 1 81 ? -21.667 -1.585 17.244 1.00 75.69 81 GLY A C 1
ATOM 606 O O . GLY A 1 81 ? -22.620 -1.471 18.009 1.00 75.69 81 GLY A O 1
ATOM 607 N N . LYS A 1 82 ? -21.376 -2.732 16.620 1.00 80.00 82 LYS A N 1
ATOM 608 C CA . LYS A 1 82 ? -22.120 -3.992 16.772 1.00 80.00 82 LYS A CA 1
ATOM 609 C C . LYS A 1 82 ? -21.665 -4.854 17.957 1.00 80.00 82 LYS A C 1
ATOM 611 O O . LYS A 1 82 ? -22.278 -5.882 18.217 1.00 80.00 82 LYS A O 1
ATOM 616 N N . GLY A 1 83 ? -20.586 -4.482 18.649 1.00 74.69 83 GLY A N 1
ATOM 617 C CA . GLY A 1 83 ? -20.004 -5.273 19.738 1.00 74.69 83 GLY A CA 1
ATOM 618 C C . GLY A 1 83 ? -19.278 -6.551 19.296 1.00 74.69 83 GLY A C 1
ATOM 619 O O . GLY A 1 83 ? -18.898 -7.350 20.146 1.00 74.69 83 GLY A O 1
ATOM 620 N N . THR A 1 84 ? -19.052 -6.755 17.993 1.00 75.19 84 THR A N 1
ATOM 621 C CA . THR A 1 84 ? -18.395 -7.963 17.455 1.00 75.19 84 THR A CA 1
ATOM 622 C C . THR A 1 84 ? -16.870 -7.902 17.534 1.00 75.19 84 THR A C 1
ATOM 624 O O . THR A 1 84 ? -16.207 -8.933 17.439 1.00 75.19 84 THR A O 1
ATOM 627 N N . THR A 1 85 ? -16.296 -6.710 17.725 1.00 71.25 85 THR A N 1
ATOM 628 C CA . THR A 1 85 ? -14.848 -6.509 17.869 1.00 71.25 85 THR A CA 1
ATOM 629 C C . THR A 1 85 ? -14.557 -5.701 19.134 1.00 71.25 85 THR A C 1
ATOM 631 O O . THR A 1 85 ? -15.159 -4.640 19.325 1.00 71.25 85 THR A O 1
ATOM 634 N N . PRO A 1 86 ? -13.652 -6.169 20.013 1.00 66.62 86 PRO A N 1
ATOM 635 C CA . PRO A 1 86 ? -13.306 -5.440 21.224 1.00 66.62 86 PRO A CA 1
ATOM 636 C C . PRO A 1 86 ? -12.547 -4.145 20.877 1.00 66.62 86 PRO A C 1
ATOM 638 O O . PRO A 1 86 ? -11.634 -4.183 20.050 1.00 66.62 86 PRO A O 1
ATOM 641 N N . PRO A 1 87 ? -12.886 -2.999 21.496 1.00 69.44 87 PRO A N 1
ATOM 642 C CA . PRO A 1 87 ? -12.096 -1.783 21.351 1.00 69.44 87 PRO A CA 1
ATOM 643 C C . PRO A 1 87 ? -10.700 -1.990 21.953 1.00 69.44 87 PRO A C 1
ATOM 645 O O . PRO A 1 87 ? -10.556 -2.609 23.011 1.00 69.44 87 PRO A O 1
ATOM 648 N N . ALA A 1 88 ? -9.676 -1.459 21.288 1.00 64.75 88 ALA A N 1
ATOM 649 C CA . ALA A 1 88 ? -8.337 -1.379 21.854 1.00 64.75 88 ALA A CA 1
ATOM 650 C C . ALA A 1 88 ? -8.266 -0.192 22.832 1.00 64.75 88 ALA A C 1
ATOM 652 O O . ALA A 1 88 ? -9.092 0.717 22.794 1.00 64.75 88 ALA A O 1
ATOM 653 N N . ARG A 1 89 ? -7.293 -0.244 23.746 1.00 61.16 89 ARG A N 1
ATOM 654 C CA . ARG A 1 89 ? -7.026 0.696 24.856 1.00 61.16 89 ARG A CA 1
ATOM 655 C C . ARG A 1 89 ? -7.140 2.200 24.496 1.00 61.16 89 ARG A C 1
ATOM 657 O O . ARG A 1 89 ? -7.070 2.552 23.316 1.00 61.16 89 ARG A O 1
ATOM 664 N N . PRO A 1 90 ? -7.288 3.091 25.505 1.00 53.69 90 PRO A N 1
ATOM 665 C CA . PRO A 1 90 ? -7.551 4.517 25.292 1.00 53.69 90 PRO A CA 1
ATOM 666 C C . PRO A 1 90 ? -6.469 5.229 24.463 1.00 53.69 90 PRO A C 1
ATOM 668 O O . PRO A 1 90 ? -5.318 4.803 24.410 1.00 53.69 90 PRO A O 1
ATOM 671 N N . LYS A 1 91 ? -6.888 6.314 23.796 1.00 56.34 91 LYS A N 1
ATOM 672 C CA . LYS A 1 91 ? -6.146 7.074 22.774 1.00 56.34 91 LYS A CA 1
ATOM 673 C C . LYS A 1 91 ? -4.681 7.347 23.138 1.00 56.34 91 LYS A C 1
ATOM 675 O O . LYS A 1 91 ? -4.418 8.093 24.073 1.00 56.34 91 LYS A O 1
ATOM 680 N N . ALA A 1 92 ? -3.760 6.888 22.290 1.00 56.03 92 ALA A N 1
ATOM 681 C CA . ALA A 1 92 ? -2.375 7.366 22.287 1.00 56.03 92 ALA A CA 1
ATOM 682 C C . ALA A 1 92 ? -2.178 8.642 21.433 1.00 56.03 92 ALA A C 1
ATOM 684 O O . ALA A 1 92 ? -1.269 9.416 21.703 1.00 56.03 92 ALA A O 1
ATOM 685 N N . PHE A 1 93 ? -3.038 8.906 20.432 1.00 62.66 93 PHE A N 1
ATOM 686 C CA . PHE A 1 93 ? -2.836 9.998 19.464 1.00 62.66 93 PHE A CA 1
ATOM 687 C C . PHE A 1 93 ? -4.100 10.838 19.202 1.00 62.66 93 PHE A C 1
ATOM 689 O O . PHE A 1 93 ? -5.215 10.312 19.098 1.00 62.66 93 PHE A O 1
ATOM 696 N N . ARG A 1 94 ? -3.926 12.164 19.054 1.00 67.88 94 ARG A N 1
ATOM 697 C CA . ARG A 1 94 ? -4.955 13.083 18.531 1.00 67.88 94 ARG A CA 1
ATOM 698 C C . ARG A 1 94 ? -5.034 12.917 17.014 1.00 67.88 94 ARG A C 1
ATOM 700 O O . ARG A 1 94 ? -4.201 13.440 16.288 1.00 67.88 94 ARG A O 1
ATOM 707 N N . VAL A 1 95 ? -6.043 12.190 16.551 1.00 71.44 95 VAL A N 1
ATOM 708 C CA . VAL A 1 95 ? -6.325 11.989 15.122 1.00 71.44 95 VAL A CA 1
ATOM 709 C C . VAL A 1 95 ? -7.680 12.593 14.742 1.00 71.44 95 VAL A C 1
ATOM 711 O O . VAL A 1 95 ? -8.554 12.685 15.616 1.00 71.44 95 VAL A O 1
ATOM 714 N N . PRO A 1 96 ? -7.884 12.991 13.468 1.00 79.44 96 PRO A N 1
ATOM 715 C CA . PRO A 1 96 ? -9.157 13.531 13.001 1.00 79.44 96 PRO A CA 1
ATOM 716 C C . PRO A 1 96 ? -10.325 12.582 13.299 1.00 79.44 96 PRO A C 1
ATOM 718 O O . PRO A 1 96 ? -10.193 11.360 13.200 1.00 79.44 96 PRO A O 1
ATOM 721 N N . SER A 1 97 ? -11.486 13.141 13.649 1.00 77.38 97 SER A N 1
ATOM 722 C CA . SER A 1 97 ? -12.717 12.369 13.884 1.00 77.38 97 SER A CA 1
ATOM 723 C C . SER A 1 97 ? -13.325 11.823 12.587 1.00 77.38 97 SER A C 1
ATOM 725 O O . SER A 1 97 ? -13.982 10.779 12.602 1.00 77.38 97 SER A O 1
ATOM 727 N N . ASN A 1 98 ? -13.093 12.507 11.462 1.00 84.25 98 ASN A N 1
ATOM 728 C CA . ASN A 1 98 ? -13.491 12.050 10.138 1.00 84.25 98 ASN A CA 1
ATOM 729 C C . ASN A 1 98 ? -12.531 10.951 9.655 1.00 84.25 98 ASN A C 1
ATOM 731 O O . ASN A 1 98 ? -11.326 11.172 9.527 1.00 84.25 98 ASN A O 1
ATOM 735 N N . LEU A 1 99 ? -13.083 9.769 9.366 1.00 85.12 99 LEU A N 1
ATOM 736 C CA . LEU A 1 99 ? -12.322 8.600 8.922 1.00 85.12 99 LEU A CA 1
ATOM 737 C C . LEU A 1 99 ? -11.558 8.848 7.621 1.00 85.12 99 LEU A C 1
ATOM 739 O O . LEU A 1 99 ? -10.445 8.353 7.482 1.00 85.12 99 LEU A O 1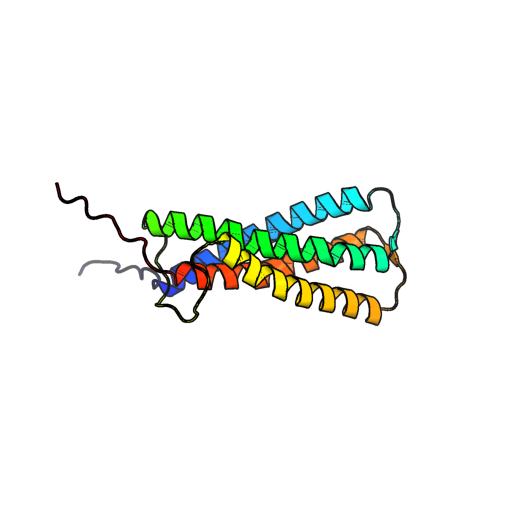
ATOM 743 N N . PHE A 1 100 ? -12.134 9.619 6.697 1.00 89.00 100 PHE A N 1
ATOM 744 C CA . PHE A 1 100 ? -11.495 9.924 5.423 1.00 89.00 100 PHE A CA 1
ATOM 745 C C . PHE A 1 100 ? -10.284 10.841 5.615 1.00 89.00 100 PHE A C 1
ATOM 747 O O . PHE A 1 100 ? -9.191 10.509 5.168 1.00 89.00 100 PHE A O 1
ATOM 754 N N . LEU A 1 101 ? -10.441 11.940 6.368 1.00 89.00 101 LEU A N 1
ATOM 755 C CA . LEU A 1 101 ? -9.321 12.834 6.703 1.00 89.00 101 LEU A CA 1
ATOM 756 C C . LEU A 1 101 ? -8.210 12.084 7.430 1.00 89.00 101 LEU A C 1
ATOM 758 O O . LEU A 1 101 ? -7.033 12.292 7.168 1.00 89.00 101 LEU A O 1
ATOM 762 N N . ARG A 1 102 ? -8.581 11.170 8.323 1.00 88.25 102 ARG A N 1
ATOM 763 C CA . ARG A 1 102 ? -7.614 10.342 9.022 1.00 88.25 102 ARG A CA 1
ATOM 764 C C . ARG A 1 102 ? -6.877 9.381 8.082 1.00 88.25 102 ARG A C 1
ATOM 766 O O . ARG A 1 102 ? -5.661 9.245 8.198 1.00 88.25 102 ARG A O 1
ATOM 773 N N . ALA A 1 103 ? -7.578 8.732 7.155 1.00 91.19 103 ALA A N 1
ATOM 774 C CA . ALA A 1 103 ? -6.938 7.904 6.138 1.00 91.19 103 ALA A CA 1
ATOM 775 C C . ALA A 1 103 ? -5.979 8.740 5.276 1.00 91.19 103 ALA A C 1
ATOM 777 O O . ALA A 1 103 ? -4.850 8.319 5.052 1.00 91.19 103 ALA A O 1
ATOM 778 N N . LEU A 1 104 ? -6.370 9.964 4.909 1.00 93.75 104 LEU A N 1
ATOM 779 C CA . LEU A 1 104 ? -5.528 10.900 4.164 1.00 93.75 104 LEU A CA 1
ATOM 780 C C . LEU A 1 104 ? -4.260 11.298 4.939 1.00 93.75 104 LEU A C 1
ATOM 782 O O . LEU A 1 104 ? -3.171 11.288 4.371 1.00 93.75 104 LEU A O 1
ATOM 786 N N . THR A 1 105 ? -4.370 11.569 6.246 1.00 92.56 105 THR A N 1
ATOM 787 C CA . THR A 1 105 ? -3.202 11.888 7.093 1.00 92.56 105 THR A CA 1
ATOM 788 C C . THR A 1 105 ? -2.206 10.736 7.225 1.00 92.56 105 THR A C 1
ATOM 790 O O . THR A 1 105 ? -1.041 10.984 7.505 1.00 92.56 105 THR A O 1
ATOM 793 N N . ILE A 1 106 ? -2.644 9.489 7.021 1.00 91.94 106 ILE A N 1
ATOM 794 C CA . ILE A 1 106 ? -1.763 8.312 7.002 1.00 91.94 106 ILE A CA 1
ATOM 795 C C . ILE A 1 106 ? -1.218 8.083 5.585 1.00 91.94 106 ILE A C 1
ATOM 797 O O . ILE A 1 106 ? -0.036 7.791 5.413 1.00 91.94 106 ILE A O 1
ATOM 801 N N . ALA A 1 107 ? -2.066 8.244 4.568 1.00 94.19 107 ALA A N 1
ATOM 802 C CA . ALA A 1 107 ? -1.735 7.964 3.179 1.00 94.19 107 ALA A CA 1
ATOM 803 C C . ALA A 1 107 ? -0.692 8.926 2.601 1.00 94.19 107 ALA A C 1
ATOM 805 O O . ALA A 1 107 ? 0.187 8.480 1.874 1.00 94.19 107 ALA A O 1
ATOM 806 N N . LEU A 1 108 ? -0.747 10.221 2.934 1.00 95.38 108 LEU A N 1
ATOM 807 C CA . LEU A 1 108 ? 0.192 11.209 2.390 1.00 95.38 108 LEU A CA 1
ATOM 808 C C . LEU A 1 108 ? 1.649 10.958 2.835 1.00 95.38 108 LEU A C 1
ATOM 810 O O . LEU A 1 108 ? 2.507 10.838 1.959 1.00 95.38 108 LEU A O 1
ATOM 814 N N . PRO A 1 109 ? 1.966 10.799 4.138 1.00 95.56 109 PRO A N 1
ATOM 815 C CA . PRO A 1 109 ? 3.323 10.446 4.557 1.00 95.56 109 PRO A CA 1
ATOM 816 C C . PRO A 1 109 ? 3.773 9.086 4.020 1.00 95.56 109 PRO A C 1
ATOM 818 O O . PRO A 1 109 ? 4.920 8.947 3.601 1.00 95.56 109 PRO A O 1
ATOM 821 N N . ALA A 1 110 ? 2.874 8.094 3.991 1.00 93.50 110 ALA A N 1
ATOM 822 C CA . ALA A 1 110 ? 3.180 6.778 3.440 1.00 93.50 110 ALA A CA 1
ATOM 823 C C . ALA A 1 110 ? 3.533 6.864 1.948 1.00 93.50 110 ALA A C 1
ATOM 825 O O . ALA A 1 110 ? 4.533 6.291 1.528 1.00 93.50 110 ALA A O 1
ATOM 826 N N . MET A 1 111 ? 2.770 7.625 1.159 1.00 96.06 111 MET A N 1
ATOM 827 C CA . MET A 1 111 ? 3.056 7.866 -0.255 1.00 96.06 111 MET A CA 1
ATOM 828 C C . MET A 1 111 ? 4.459 8.444 -0.439 1.00 96.06 111 MET A C 1
ATOM 830 O O . MET A 1 111 ? 5.221 7.903 -1.234 1.00 96.06 111 MET A O 1
ATOM 834 N N . VAL A 1 112 ? 4.813 9.502 0.298 1.00 96.94 112 VAL A N 1
ATOM 835 C CA . VAL A 1 112 ? 6.140 10.133 0.198 1.00 96.94 112 VAL A CA 1
ATOM 836 C C . VAL A 1 112 ? 7.243 9.139 0.561 1.00 96.94 112 VAL A C 1
ATOM 838 O O . VAL A 1 112 ? 8.198 8.985 -0.197 1.00 96.94 112 VAL A O 1
ATOM 841 N N . LEU A 1 113 ? 7.089 8.423 1.678 1.00 96.94 113 LEU A N 1
ATOM 842 C CA . LEU A 1 113 ? 8.082 7.468 2.167 1.00 96.94 113 LEU A CA 1
ATOM 843 C C . LEU A 1 113 ? 8.295 6.302 1.194 1.00 96.94 113 LEU A C 1
ATOM 845 O O . LEU A 1 113 ? 9.424 6.026 0.797 1.00 96.94 113 LEU A O 1
ATOM 849 N N . PHE A 1 114 ? 7.220 5.617 0.803 1.00 95.75 114 PHE A N 1
ATOM 850 C CA . PHE A 1 114 ? 7.307 4.416 -0.026 1.00 95.75 114 PHE A CA 1
ATOM 851 C C . PHE A 1 114 ? 7.661 4.738 -1.475 1.00 95.75 114 PHE A C 1
ATOM 853 O O . PHE A 1 114 ? 8.458 4.016 -2.070 1.00 95.75 114 PHE A O 1
ATOM 860 N N . THR A 1 115 ? 7.156 5.845 -2.026 1.00 94.69 115 THR A N 1
ATOM 861 C CA . THR A 1 115 ? 7.593 6.311 -3.349 1.00 94.69 115 THR A CA 1
ATOM 862 C C . THR A 1 115 ? 9.074 6.667 -3.320 1.00 94.69 115 THR A C 1
ATOM 864 O O . THR A 1 115 ? 9.818 6.221 -4.189 1.00 94.69 115 THR A O 1
ATOM 867 N N . GLY A 1 116 ? 9.519 7.435 -2.318 1.00 95.00 116 GLY A N 1
ATOM 868 C CA . GLY A 1 116 ? 10.923 7.817 -2.175 1.00 95.00 116 GLY A CA 1
ATOM 869 C C . GLY A 1 116 ? 11.838 6.601 -2.059 1.00 95.00 116 GLY A C 1
ATOM 870 O O . GLY A 1 116 ? 12.854 6.533 -2.746 1.00 95.00 116 GLY A O 1
ATOM 871 N N . LEU A 1 117 ? 11.438 5.601 -1.267 1.00 95.25 117 LEU A N 1
ATOM 872 C CA . LEU A 1 117 ? 12.165 4.340 -1.144 1.00 95.25 117 LEU A CA 1
ATOM 873 C C . LEU A 1 117 ? 12.213 3.578 -2.475 1.00 95.25 117 LEU A C 1
ATOM 875 O O . LEU A 1 117 ? 13.288 3.157 -2.887 1.00 95.25 117 LEU A O 1
ATOM 879 N N . ALA A 1 118 ? 11.084 3.433 -3.172 1.00 93.88 118 ALA A N 1
ATOM 880 C CA . ALA A 1 118 ? 11.029 2.714 -4.443 1.00 93.88 118 ALA A CA 1
ATOM 881 C C . ALA A 1 118 ? 11.877 3.393 -5.527 1.00 93.88 118 ALA A C 1
ATOM 883 O O . ALA A 1 118 ? 12.696 2.741 -6.170 1.00 93.88 118 ALA A O 1
ATOM 884 N N . VAL A 1 119 ? 11.725 4.709 -5.702 1.00 94.12 119 VAL A N 1
ATOM 885 C CA . VAL A 1 119 ? 12.513 5.492 -6.664 1.00 94.12 119 VAL A CA 1
ATOM 886 C C . VAL A 1 119 ? 13.994 5.464 -6.293 1.00 94.12 119 VAL A C 1
ATOM 888 O O . VAL A 1 119 ? 14.830 5.253 -7.170 1.00 94.12 119 VAL A O 1
ATOM 891 N N . GLY A 1 120 ? 14.331 5.605 -5.008 1.00 93.38 120 GLY A N 1
ATOM 892 C CA . GLY A 1 120 ? 15.704 5.489 -4.522 1.00 93.38 120 GLY A CA 1
ATOM 893 C C . GLY A 1 120 ? 16.309 4.120 -4.832 1.00 93.38 120 GLY A C 1
ATOM 894 O O . GLY A 1 120 ? 17.398 4.052 -5.392 1.00 93.38 120 GLY A O 1
ATOM 895 N N . MET A 1 121 ? 15.583 3.028 -4.565 1.00 93.38 121 MET A N 1
ATOM 896 C CA . MET A 1 121 ? 16.044 1.670 -4.876 1.00 93.38 121 MET A CA 1
ATOM 897 C C . MET A 1 121 ? 16.230 1.449 -6.379 1.00 93.38 121 MET A C 1
ATOM 899 O O . MET A 1 121 ? 17.267 0.934 -6.784 1.00 93.38 121 MET A O 1
ATOM 903 N N . LEU A 1 122 ? 15.279 1.875 -7.217 1.00 93.31 122 LEU A N 1
ATOM 904 C CA . LEU A 1 122 ? 15.412 1.793 -8.677 1.00 93.31 122 LEU A CA 1
ATOM 905 C C . LEU A 1 122 ? 16.624 2.590 -9.182 1.00 93.31 122 LEU A C 1
ATOM 907 O O . LEU A 1 122 ? 17.344 2.125 -10.063 1.00 93.31 122 LEU A O 1
ATOM 911 N N . THR A 1 123 ? 16.882 3.756 -8.585 1.00 92.81 123 THR A N 1
ATOM 912 C CA . THR A 1 123 ? 18.041 4.599 -8.914 1.00 92.81 123 THR A CA 1
ATOM 913 C C . THR A 1 123 ? 19.357 3.924 -8.521 1.00 92.81 123 THR A C 1
ATOM 915 O O . THR A 1 123 ? 20.298 3.936 -9.306 1.00 92.81 123 THR A O 1
ATOM 918 N N . LEU A 1 124 ? 19.416 3.287 -7.346 1.00 94.88 124 LEU A N 1
ATOM 919 C CA . LEU A 1 124 ? 20.595 2.545 -6.879 1.00 94.88 124 LEU A CA 1
ATOM 920 C C . LEU A 1 124 ? 20.873 1.283 -7.703 1.00 94.88 124 LEU A C 1
ATOM 922 O O . LEU A 1 124 ? 22.031 0.913 -7.869 1.00 94.88 124 LEU A O 1
ATOM 926 N N . ILE A 1 125 ? 19.833 0.626 -8.224 1.00 94.62 125 ILE A N 1
ATOM 927 C CA . ILE A 1 125 ? 19.986 -0.528 -9.120 1.00 94.62 125 ILE A CA 1
ATOM 928 C C . ILE A 1 125 ? 20.591 -0.098 -10.469 1.00 94.62 125 ILE A C 1
ATOM 930 O O . ILE A 1 125 ? 21.317 -0.875 -11.087 1.00 94.62 125 ILE A O 1
ATOM 934 N N . GLY A 1 126 ? 20.291 1.118 -10.941 1.00 93.00 126 GLY A N 1
ATOM 935 C CA . GLY A 1 126 ? 20.870 1.688 -12.164 1.00 93.00 126 GLY A CA 1
ATOM 936 C C . GLY A 1 126 ? 20.440 1.007 -13.471 1.00 93.00 126 GLY A C 1
ATOM 937 O O . GLY A 1 126 ? 20.982 1.319 -14.528 1.00 93.00 126 GLY A O 1
ATOM 938 N N . GLN A 1 127 ? 19.471 0.087 -13.423 1.00 92.94 127 GLN A N 1
ATOM 939 C CA . GLN A 1 127 ? 18.941 -0.591 -14.608 1.00 92.94 127 GLN A CA 1
ATOM 940 C C . GLN A 1 127 ? 17.894 0.292 -15.305 1.00 92.94 127 GLN A C 1
ATOM 942 O O . GLN A 1 127 ? 16.964 0.761 -14.644 1.00 92.94 127 GLN A O 1
ATOM 947 N N . PRO A 1 128 ? 17.992 0.518 -16.629 1.00 92.94 128 PRO A N 1
ATOM 948 C CA . PRO A 1 128 ? 17.063 1.389 -17.350 1.00 92.94 128 PRO A CA 1
ATOM 949 C C . PRO A 1 128 ? 15.691 0.738 -17.577 1.00 92.94 128 PRO A C 1
ATOM 951 O O . PRO A 1 128 ? 14.679 1.439 -17.677 1.00 92.94 128 PRO A O 1
ATOM 954 N N . ALA A 1 129 ? 15.646 -0.593 -17.640 1.00 95.19 129 ALA A N 1
ATOM 955 C CA . ALA A 1 129 ? 14.443 -1.374 -17.871 1.00 95.19 129 ALA A CA 1
ATOM 956 C C . ALA A 1 129 ? 14.513 -2.720 -17.142 1.00 95.19 129 ALA A C 1
ATOM 958 O O . ALA A 1 129 ? 15.584 -3.207 -16.786 1.00 95.19 129 ALA A O 1
ATOM 959 N N . PHE A 1 130 ? 13.344 -3.307 -16.918 1.00 95.38 130 PHE A N 1
ATOM 960 C CA . PHE A 1 130 ? 13.181 -4.620 -16.312 1.00 95.38 130 PHE A CA 1
ATOM 961 C C . PHE A 1 130 ? 12.281 -5.472 -17.199 1.00 95.38 130 PHE A C 1
ATOM 963 O O . PHE A 1 130 ? 11.301 -4.967 -17.747 1.00 95.38 130 PHE A O 1
ATOM 970 N N . ALA A 1 131 ? 12.554 -6.774 -17.274 1.00 96.62 131 ALA A N 1
ATOM 971 C CA . ALA A 1 131 ? 11.621 -7.721 -17.876 1.00 96.62 131 ALA A CA 1
ATOM 972 C C . ALA A 1 131 ? 10.233 -7.596 -17.224 1.00 96.62 131 ALA A C 1
ATOM 974 O O . ALA A 1 131 ? 10.133 -7.396 -16.008 1.00 96.62 131 ALA A O 1
ATOM 975 N N . PHE A 1 132 ? 9.165 -7.751 -18.011 1.00 94.56 132 PHE A N 1
ATOM 976 C CA . PHE A 1 132 ? 7.781 -7.587 -17.544 1.00 94.56 132 PHE A CA 1
ATOM 977 C C . PHE A 1 132 ? 7.478 -8.378 -16.259 1.00 94.56 132 PHE A C 1
ATOM 979 O O . PHE A 1 132 ? 6.924 -7.841 -15.301 1.00 94.56 132 PHE A O 1
ATOM 986 N N . ALA A 1 133 ? 7.897 -9.647 -16.198 1.00 95.00 133 ALA A N 1
ATOM 987 C CA . ALA A 1 133 ? 7.687 -10.499 -15.026 1.00 95.00 133 ALA A CA 1
ATOM 988 C C . ALA A 1 133 ? 8.405 -9.963 -13.775 1.00 95.00 133 ALA A C 1
ATOM 990 O O . ALA A 1 133 ? 7.831 -9.949 -12.685 1.00 95.00 133 ALA A O 1
ATOM 991 N N . THR A 1 134 ? 9.635 -9.471 -13.935 1.00 95.38 134 THR A N 1
ATOM 992 C CA . THR A 1 134 ? 10.413 -8.866 -12.847 1.00 95.38 134 THR A CA 1
ATOM 993 C C . THR A 1 134 ? 9.766 -7.569 -12.369 1.00 95.38 134 THR A C 1
ATOM 995 O O . THR A 1 134 ? 9.619 -7.364 -11.166 1.00 95.38 134 THR A O 1
ATOM 998 N N . GLY A 1 135 ? 9.317 -6.712 -13.291 1.00 94.50 135 GLY A N 1
ATOM 999 C CA . GLY A 1 135 ? 8.610 -5.477 -12.947 1.00 94.50 135 GLY A CA 1
ATOM 1000 C C . GLY A 1 135 ? 7.288 -5.737 -12.216 1.00 94.50 135 GLY A C 1
ATOM 1001 O O . GLY A 1 135 ? 6.999 -5.067 -11.222 1.00 94.50 135 GLY A O 1
ATOM 1002 N N . LEU A 1 136 ? 6.527 -6.754 -12.636 1.00 95.50 136 LEU A N 1
ATOM 1003 C CA . LEU A 1 136 ? 5.317 -7.194 -11.940 1.00 95.50 136 LEU A CA 1
ATOM 1004 C C . LEU A 1 136 ? 5.639 -7.700 -10.529 1.00 95.50 136 LEU A C 1
ATOM 1006 O O . LEU A 1 136 ? 4.995 -7.276 -9.572 1.00 95.50 136 LEU A O 1
ATOM 1010 N N . ALA A 1 137 ? 6.643 -8.568 -10.381 1.00 96.25 137 ALA A N 1
ATOM 1011 C CA . ALA A 1 137 ? 7.048 -9.100 -9.082 1.00 96.25 137 ALA A CA 1
ATOM 1012 C C . ALA A 1 137 ? 7.463 -7.982 -8.111 1.00 96.25 137 ALA A C 1
ATOM 1014 O O . ALA A 1 137 ? 7.006 -7.961 -6.966 1.00 96.25 137 ALA A O 1
ATOM 1015 N N . LEU A 1 138 ? 8.254 -7.012 -8.585 1.00 94.12 138 LEU A N 1
ATOM 1016 C CA . LEU A 1 138 ? 8.641 -5.832 -7.808 1.00 94.12 138 LEU A CA 1
ATOM 1017 C C . LEU A 1 138 ? 7.419 -5.018 -7.375 1.00 94.12 138 LEU A C 1
ATOM 1019 O O . LEU A 1 138 ? 7.300 -4.672 -6.201 1.00 94.12 138 LEU A O 1
ATOM 1023 N N . LYS A 1 139 ? 6.474 -4.758 -8.286 1.00 93.56 139 LYS A N 1
ATOM 1024 C CA . LYS A 1 139 ? 5.242 -4.030 -7.956 1.00 93.56 139 LYS A CA 1
ATOM 1025 C C . LYS A 1 139 ? 4.360 -4.764 -6.956 1.00 93.56 139 LYS A C 1
ATOM 1027 O O . LYS A 1 139 ? 3.791 -4.124 -6.075 1.00 93.56 139 LYS A O 1
ATOM 1032 N N . LEU A 1 140 ? 4.231 -6.082 -7.082 1.00 96.19 140 LEU A N 1
ATOM 1033 C CA . LEU A 1 140 ? 3.449 -6.899 -6.159 1.00 96.19 140 LEU A CA 1
ATOM 1034 C C . LEU A 1 140 ? 4.064 -6.903 -4.762 1.00 96.19 140 LEU A C 1
ATOM 1036 O O . LEU A 1 140 ? 3.351 -6.671 -3.786 1.00 96.19 140 LEU A O 1
ATOM 1040 N N . ALA A 1 141 ? 5.381 -7.103 -4.672 1.00 95.69 141 ALA A N 1
ATOM 1041 C CA . ALA A 1 141 ? 6.113 -7.026 -3.414 1.00 95.69 141 ALA A CA 1
ATOM 1042 C C . ALA A 1 141 ? 5.977 -5.636 -2.779 1.00 95.69 141 ALA A C 1
ATOM 1044 O O . ALA A 1 141 ? 5.703 -5.521 -1.585 1.00 95.69 141 ALA A O 1
ATOM 1045 N N . PHE A 1 142 ? 6.084 -4.582 -3.588 1.00 94.19 142 PHE A N 1
ATOM 1046 C CA . PHE A 1 142 ? 5.906 -3.207 -3.144 1.00 94.19 142 PHE A CA 1
ATOM 1047 C C . PHE A 1 142 ? 4.491 -2.945 -2.614 1.00 94.19 142 PHE A C 1
ATOM 1049 O O . PHE A 1 142 ? 4.331 -2.480 -1.488 1.00 94.19 142 PHE A O 1
ATOM 1056 N N . GLY A 1 143 ? 3.452 -3.303 -3.372 1.00 93.81 143 GLY A N 1
ATOM 1057 C CA . GLY A 1 143 ? 2.064 -3.114 -2.951 1.00 93.81 143 GLY A CA 1
ATOM 1058 C C . GLY A 1 143 ? 1.716 -3.895 -1.681 1.00 93.81 143 GLY A C 1
ATOM 1059 O O . GLY A 1 143 ? 1.052 -3.363 -0.788 1.00 93.81 143 GLY A O 1
ATOM 1060 N N . ALA A 1 144 ? 2.225 -5.124 -1.559 1.00 94.81 144 ALA A N 1
ATOM 1061 C CA . ALA A 1 144 ? 2.100 -5.927 -0.349 1.00 94.81 144 ALA A CA 1
ATOM 1062 C C . ALA A 1 144 ? 2.798 -5.268 0.849 1.00 94.81 144 ALA A C 1
ATOM 1064 O O . ALA A 1 144 ? 2.215 -5.213 1.929 1.00 94.81 144 ALA A O 1
ATOM 1065 N N . LEU A 1 145 ? 4.005 -4.724 0.660 1.00 96.00 145 LEU A N 1
ATOM 1066 C CA . LEU A 1 145 ? 4.761 -4.034 1.706 1.00 96.00 145 LEU A CA 1
ATOM 1067 C C . LEU A 1 145 ? 4.024 -2.787 2.212 1.00 96.00 145 LEU A C 1
ATOM 1069 O O . LEU A 1 145 ? 3.859 -2.621 3.421 1.00 96.00 145 LEU A O 1
ATOM 1073 N N . VAL A 1 146 ? 3.518 -1.940 1.306 1.00 95.06 146 VAL A N 1
ATOM 1074 C CA . VAL A 1 146 ? 2.737 -0.752 1.693 1.00 95.06 146 VAL A CA 1
ATOM 1075 C C . VAL A 1 146 ? 1.501 -1.169 2.494 1.00 95.06 146 VAL A C 1
ATOM 1077 O O . VAL A 1 146 ? 1.256 -0.633 3.577 1.00 95.06 146 VAL A O 1
ATOM 1080 N N . ALA A 1 147 ? 0.742 -2.161 2.014 1.00 94.50 147 ALA A N 1
ATOM 1081 C CA . ALA A 1 147 ? -0.437 -2.663 2.716 1.00 94.50 147 ALA A CA 1
ATOM 1082 C C . ALA A 1 147 ? -0.087 -3.261 4.093 1.00 94.50 147 ALA A C 1
ATOM 1084 O O . ALA A 1 147 ? -0.798 -2.997 5.068 1.00 94.50 147 ALA A O 1
ATOM 1085 N N . ALA A 1 148 ? 1.017 -4.006 4.193 1.00 95.25 148 ALA A N 1
ATOM 1086 C CA . ALA A 1 148 ? 1.498 -4.628 5.425 1.00 95.25 148 ALA A CA 1
ATOM 1087 C C . ALA A 1 148 ? 1.930 -3.606 6.484 1.00 95.25 148 ALA A C 1
ATOM 1089 O O . ALA A 1 148 ? 1.745 -3.852 7.672 1.00 95.25 148 ALA A O 1
ATOM 1090 N N . CYS A 1 149 ? 2.464 -2.449 6.086 1.00 94.44 149 CYS A N 1
ATOM 1091 C CA . CYS A 1 149 ? 2.832 -1.386 7.021 1.00 94.44 149 CYS A CA 1
ATOM 1092 C C . CYS A 1 149 ? 1.639 -0.493 7.394 1.00 94.44 149 CYS A C 1
ATOM 1094 O O . CYS A 1 149 ? 1.460 -0.138 8.560 1.00 94.44 149 CYS A O 1
ATOM 1096 N N . VAL A 1 150 ? 0.808 -0.122 6.414 1.00 94.12 150 VAL A N 1
ATOM 1097 C CA . VAL A 1 150 ? -0.250 0.884 6.602 1.00 94.12 150 VAL A CA 1
ATOM 1098 C C . VAL A 1 150 ? -1.498 0.303 7.268 1.00 94.12 150 VAL A C 1
ATOM 1100 O O . VAL A 1 150 ? -2.061 0.938 8.163 1.00 94.12 150 VAL A O 1
ATOM 1103 N N . THR A 1 151 ? -1.930 -0.901 6.880 1.00 93.38 151 THR A N 1
ATOM 1104 C CA . THR A 1 151 ? -3.155 -1.525 7.413 1.00 93.38 151 THR A CA 1
ATOM 1105 C C . THR A 1 151 ? -3.117 -1.720 8.934 1.00 93.38 151 THR A C 1
ATOM 1107 O O . THR A 1 151 ? -4.050 -1.261 9.605 1.00 93.38 151 THR A O 1
ATOM 1110 N N . PRO A 1 152 ? -2.074 -2.335 9.535 1.00 91.44 152 PRO A N 1
ATOM 1111 C CA . PRO A 1 152 ? -2.063 -2.552 10.977 1.00 91.44 152 PRO A CA 1
ATOM 1112 C C . PRO A 1 152 ? -1.971 -1.244 11.758 1.00 91.44 152 PRO A C 1
ATOM 1114 O O . PRO A 1 152 ? -2.639 -1.113 12.783 1.00 91.44 152 PRO A O 1
ATOM 1117 N N . LEU A 1 153 ? -1.221 -0.255 11.257 1.00 89.75 153 LEU A N 1
ATOM 1118 C CA . LEU A 1 153 ? -1.150 1.077 11.855 1.00 89.75 153 LEU A CA 1
ATOM 1119 C C . LEU A 1 153 ? -2.530 1.750 11.865 1.00 89.75 153 LEU A C 1
ATOM 1121 O O . LEU A 1 153 ? -2.993 2.231 12.901 1.00 89.75 153 LEU A O 1
ATOM 1125 N N . ALA A 1 154 ? -3.222 1.746 10.725 1.00 88.94 154 ALA A N 1
ATOM 1126 C CA . ALA A 1 154 ? -4.543 2.347 10.606 1.00 88.94 154 ALA A CA 1
ATOM 1127 C C . ALA A 1 154 ? -5.577 1.648 11.498 1.00 88.94 154 ALA A C 1
ATOM 1129 O O . ALA A 1 154 ? -6.350 2.325 12.182 1.00 88.94 154 ALA A O 1
ATOM 1130 N N . LEU A 1 155 ? -5.563 0.314 11.548 1.00 88.19 155 LEU A N 1
ATOM 1131 C CA . LEU A 1 155 ? -6.456 -0.460 12.405 1.00 88.19 155 LEU A CA 1
ATOM 1132 C C . LEU A 1 155 ? -6.184 -0.221 13.889 1.00 88.19 155 LEU A C 1
ATOM 1134 O O . LEU A 1 155 ? -7.135 -0.003 14.637 1.00 88.19 155 LEU A O 1
ATOM 1138 N N . TRP A 1 156 ? -4.921 -0.166 14.317 1.00 86.44 156 TRP A N 1
ATOM 1139 C CA . TRP A 1 156 ? -4.566 0.162 15.701 1.00 86.44 156 TRP A CA 1
ATOM 1140 C C . TRP A 1 156 ? -5.170 1.493 16.142 1.00 86.44 156 TRP A C 1
ATOM 1142 O O . TRP A 1 156 ? -5.882 1.568 17.143 1.00 86.44 156 TRP A O 1
ATOM 1152 N N . ILE A 1 157 ? -4.976 2.537 15.337 1.00 83.44 157 ILE A N 1
ATOM 1153 C CA . ILE A 1 157 ? -5.529 3.859 15.629 1.00 83.44 157 ILE A CA 1
ATOM 1154 C C . ILE A 1 157 ? -7.080 3.809 15.591 1.00 83.44 157 ILE A C 1
ATOM 1156 O O . ILE A 1 157 ? -7.758 4.613 16.234 1.00 83.44 157 ILE A O 1
ATOM 1160 N N . ALA A 1 158 ? -7.695 2.893 14.825 1.00 82.00 158 ALA A N 1
ATOM 1161 C CA . ALA A 1 158 ? -9.155 2.812 14.657 1.00 82.00 158 ALA A CA 1
ATOM 1162 C C . ALA A 1 158 ? -9.800 2.163 15.873 1.00 82.00 158 ALA A C 1
ATOM 1164 O O . ALA A 1 158 ? -10.810 2.654 16.377 1.00 82.00 158 ALA A O 1
ATOM 1165 N N . LEU A 1 159 ? -9.161 1.111 16.375 1.00 80.25 159 LEU A N 1
ATOM 1166 C CA . LEU A 1 159 ? -9.595 0.391 17.557 1.00 80.25 159 LEU A CA 1
ATOM 1167 C C . LEU A 1 159 ? -9.414 1.214 18.846 1.00 80.25 159 LEU A C 1
ATOM 1169 O O . LEU A 1 159 ? -10.158 0.975 19.791 1.00 80.25 159 LEU A O 1
ATOM 1173 N N . SER A 1 160 ? -8.512 2.205 18.876 1.00 75.62 160 SER A N 1
ATOM 1174 C CA . SER A 1 160 ? -8.307 3.132 20.011 1.00 75.62 160 SER A CA 1
ATOM 1175 C C . SER A 1 160 ? -9.246 4.360 20.045 1.00 75.62 160 SER A C 1
ATOM 1177 O O . SER A 1 160 ? -9.069 5.258 20.875 1.00 75.62 160 SER A O 1
ATOM 1179 N N . GLY A 1 161 ? -10.222 4.466 19.133 1.00 62.97 161 GLY A N 1
ATOM 1180 C CA . GLY A 1 161 ? -11.143 5.611 19.032 1.00 62.97 161 GLY A CA 1
ATOM 1181 C C . GLY A 1 161 ? -12.326 5.588 20.027 1.00 62.97 161 GLY A C 1
ATOM 1182 O O . GLY A 1 161 ? -12.644 4.537 20.580 1.00 62.97 161 GLY A O 1
ATOM 1183 N N . PRO A 1 162 ? -13.019 6.726 20.265 1.00 53.44 162 PRO A N 1
ATOM 1184 C CA . PRO A 1 162 ? -14.155 6.784 21.189 1.00 53.44 162 PRO A CA 1
ATOM 1185 C C . PRO A 1 162 ? -15.303 5.877 20.736 1.00 53.44 162 PRO A C 1
ATOM 1187 O O . PRO A 1 162 ? -15.674 5.888 19.558 1.00 53.44 162 PRO A O 1
ATOM 1190 N N . ARG A 1 163 ? -15.926 5.166 21.688 1.00 54.59 163 ARG A N 1
ATOM 1191 C CA . ARG A 1 163 ? -17.257 4.576 21.491 1.00 54.59 163 ARG A CA 1
ATOM 1192 C C . A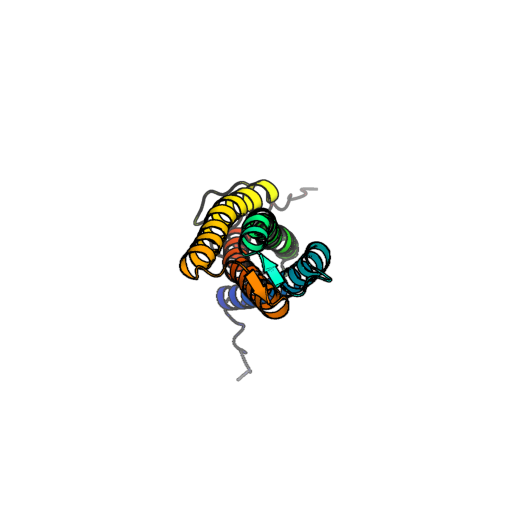RG A 1 163 ? -18.191 5.706 21.057 1.00 54.59 163 ARG A C 1
ATOM 1194 O O . ARG A 1 163 ? -18.266 6.728 21.739 1.00 54.59 163 ARG A O 1
ATOM 1201 N N . GLY A 1 164 ? -18.858 5.552 19.912 1.00 48.47 164 GLY A N 1
ATOM 1202 C CA . GLY A 1 164 ? -19.945 6.457 19.545 1.00 48.47 164 GLY A CA 1
ATOM 1203 C C . GLY A 1 164 ? -20.909 6.531 20.723 1.00 48.47 164 GLY A C 1
ATOM 1204 O O . GLY A 1 164 ? -21.231 5.484 21.290 1.00 48.47 164 GLY A O 1
ATOM 1205 N N . LYS A 1 165 ? -21.285 7.748 21.139 1.00 43.66 165 LYS A N 1
ATOM 1206 C CA . LYS A 1 165 ? -22.293 7.947 22.182 1.00 43.66 165 LYS A CA 1
ATOM 1207 C C . LYS A 1 165 ? -23.499 7.102 21.782 1.00 43.66 165 LYS A C 1
ATOM 1209 O O . LYS A 1 165 ? -24.105 7.367 20.747 1.00 43.66 165 LYS A O 1
ATOM 1214 N N . ARG A 1 166 ? -23.777 6.042 22.543 1.00 47.59 166 ARG A N 1
ATOM 1215 C CA . ARG A 1 166 ? -25.053 5.343 22.460 1.00 47.59 166 ARG A CA 1
ATOM 1216 C C . ARG A 1 166 ? -26.049 6.418 22.876 1.00 47.59 166 ARG A C 1
ATOM 1218 O O . ARG A 1 166 ? -25.980 6.883 24.007 1.00 47.59 166 ARG A O 1
ATOM 1225 N N . THR A 1 167 ? -26.818 6.938 21.929 1.00 45.97 167 THR A N 1
ATOM 1226 C CA . THR A 1 167 ? -27.928 7.836 22.223 1.00 45.97 167 THR A CA 1
ATOM 1227 C C . THR A 1 167 ? -28.857 7.044 23.127 1.00 45.97 167 THR A C 1
ATOM 1229 O O . THR A 1 167 ? -29.566 6.152 22.666 1.00 45.97 167 THR A O 1
ATOM 1232 N N . GLU A 1 168 ? -28.752 7.294 24.430 1.00 41.12 168 GLU A N 1
ATOM 1233 C CA . GLU A 1 168 ? -29.750 6.893 25.406 1.00 41.12 168 GLU A CA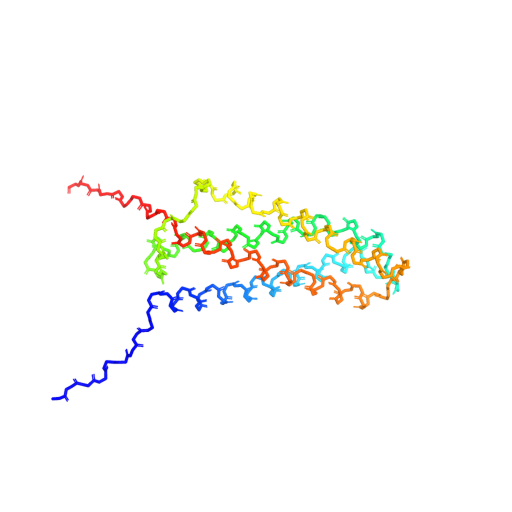 1
ATOM 1234 C C . GLU A 1 168 ? -31.038 7.574 24.968 1.00 41.12 168 GLU A C 1
ATOM 1236 O O . GLU A 1 168 ? -31.225 8.781 25.101 1.00 41.12 168 GLU A O 1
ATOM 1241 N N . THR A 1 169 ? -31.873 6.792 24.297 1.00 43.84 169 THR A N 1
ATOM 1242 C CA . THR A 1 169 ? -33.258 7.139 24.040 1.00 43.84 169 THR A CA 1
ATOM 1243 C C . THR A 1 169 ? -33.939 6.982 25.390 1.00 43.84 169 THR A C 1
ATOM 1245 O O . THR A 1 169 ? -34.354 5.892 25.763 1.00 43.84 169 THR A O 1
ATOM 1248 N N . HIS A 1 170 ? -33.935 8.065 26.165 1.00 43.56 170 HIS A N 1
ATOM 1249 C CA . HIS A 1 170 ? -34.916 8.257 27.218 1.00 43.56 170 HIS A CA 1
ATOM 1250 C C . HIS A 1 170 ? -36.268 8.421 26.527 1.00 43.56 170 HIS A C 1
ATOM 1252 O O . HIS A 1 170 ? -36.529 9.456 25.912 1.00 43.56 170 HIS A O 1
ATOM 1258 N N . VAL A 1 171 ? -37.076 7.367 26.586 1.00 50.19 171 VAL A N 1
ATOM 1259 C CA . VAL A 1 171 ? -38.534 7.429 26.479 1.00 50.19 171 VAL A CA 1
ATOM 1260 C C . VAL A 1 171 ? -39.078 6.678 27.678 1.00 50.19 171 VAL A C 1
ATOM 1262 O O . VAL A 1 171 ? -38.571 5.559 27.922 1.00 50.19 171 VAL A O 1
#

Secondary structure (DSSP, 8-state):
-------PPPHHHHHHHHHHHHHHHHHHHHHHHHHHHHHHHHTT-SEEEHHHHHHHHHHHHHHHHHHHHHHHHHHHHHHHHTTSSPPPSS-SS---SSHHHHHHHHHHHHHHHHHHHHHHHHHHH--SEEEHHHHHHHHHHHHHHHHHHHHHHHHHHHHTSPPP-------